Protein AF-0000000074541951 (afdb_homodimer)

Solvent-accessible surface area (backbone atoms only — not comparable to full-atom values): 7993 Å² total; per-residue (Å²): 130,53,74,64,54,50,49,33,53,49,30,20,46,52,10,33,53,34,35,49,50,35,49,50,33,34,52,66,62,75,43,50,67,80,38,58,67,44,29,52,30,37,32,56,9,21,52,20,35,30,54,28,23,57,72,69,66,36,57,54,61,24,52,39,28,51,53,47,27,49,52,27,49,54,41,36,52,54,45,61,66,75,101,132,54,74,65,53,52,51,34,51,47,31,20,46,54,10,33,53,32,35,48,51,34,51,49,34,34,53,67,61,75,41,52,66,78,39,60,67,44,29,52,30,37,32,56,9,22,53,20,34,31,55,27,23,57,74,68,66,36,56,54,61,24,53,39,27,51,55,49,27,50,52,28,49,54,42,36,52,55,45,62,68,75,102

Foldseek 3Di:
DDPLLVQLVVLQVQLVVLLVVLVVCVVVPVDHLLDLSSLVSLLSSLVSNLSNCVVVVVVVSNVVSVVSNVVSVVSNVVSVVVD/DDPLLVQLVVLQVQLVVLLVVLVVCVVVPVDHLLDLSSLVSLLSSLVSNLSNCVVVVVVVSNVVSVVSNVVSVVSNVVSVVVD

Secondary structure (DSSP, 8-state):
--HHHHHHHHHHHHHHHHHHHHHHHHHTTSS-TTSHHHHHHHHHHHHHHHHHHHHTT-HHHHHHHHHHHHHHHHHHHHHHHH-/--HHHHHHHHHHHHHHHHHHHHHHHHHTTSS-TTSHHHHHHHHHHHHHHHHHHHHTT-HHHHHHHHHHHHHHHHHHHHHHHH-

Sequence (166 aa):
MTAIEIGVECAGWVGAILVLIAFFLISTNRVNANMPVFHWLNIFGAVGLIIHTLYNTAYPSAFVNVIWAGVAVYSLSNILKKRMTAIEIGVECAGWVGAILVLIAFFLISTNRVNANMPVFHWLNIFGAVGLIIHTLYNTAYPSAFVNVIWAGVAVYSLSNILKKR

Structure (mmCIF, N/CA/C/O backbone):
data_AF-0000000074541951-model_v1
#
loop_
_entity.id
_entity.type
_entity.pdbx_description
1 polymer 'Uncharacterized protein'
#
loop_
_atom_site.group_PDB
_atom_site.id
_atom_site.type_symbol
_atom_site.label_atom_id
_atom_site.label_alt_id
_atom_site.label_comp_id
_atom_site.label_asym_id
_atom_site.label_entity_id
_atom_site.label_seq_id
_atom_site.pdbx_PDB_ins_code
_atom_site.Cartn_x
_atom_site.Cartn_y
_atom_site.Cartn_z
_atom_site.occupancy
_atom_site.B_iso_or_equiv
_atom_site.auth_seq_id
_atom_site.auth_comp_id
_atom_site.auth_asym_id
_atom_site.auth_atom_id
_atom_site.pdbx_PDB_model_num
ATOM 1 N N . MET A 1 1 ? 12.242 -25.969 -0.984 1 73.44 1 MET A N 1
ATOM 2 C CA . MET A 1 1 ? 12.344 -24.562 -1.387 1 73.44 1 MET A CA 1
ATOM 3 C C . MET A 1 1 ? 13.797 -24.188 -1.672 1 73.44 1 MET A C 1
ATOM 5 O O . MET A 1 1 ? 14.688 -24.469 -0.865 1 73.44 1 MET A O 1
ATOM 9 N N . THR A 1 2 ? 14.133 -23.703 -2.916 1 88.75 2 THR A N 1
ATOM 10 C CA . THR A 1 2 ? 15.461 -23.266 -3.334 1 88.75 2 THR A CA 1
ATOM 11 C C . THR A 1 2 ? 15.852 -21.984 -2.625 1 88.75 2 THR A C 1
ATOM 13 O O . THR A 1 2 ? 15.016 -21.344 -1.981 1 88.75 2 THR A O 1
ATOM 16 N N . ALA A 1 3 ? 17.188 -21.75 -2.496 1 91.31 3 ALA A N 1
ATOM 17 C CA . ALA A 1 3 ? 17.703 -20.516 -1.902 1 91.31 3 ALA A CA 1
ATOM 18 C C . ALA A 1 3 ? 17.047 -19.297 -2.531 1 91.31 3 ALA A C 1
ATOM 20 O O . ALA A 1 3 ? 16.781 -18.297 -1.845 1 91.31 3 ALA A O 1
ATOM 21 N N . ILE A 1 4 ? 16.812 -19.391 -3.814 1 87.5 4 ILE A N 1
ATOM 22 C CA . ILE A 1 4 ? 16.188 -18.266 -4.52 1 87.5 4 ILE A CA 1
ATOM 23 C C . ILE A 1 4 ? 14.742 -18.094 -4.043 1 87.5 4 ILE A C 1
ATOM 25 O O . ILE A 1 4 ? 14.297 -16.984 -3.803 1 87.5 4 ILE A O 1
ATOM 29 N N . GLU A 1 5 ? 13.992 -19.172 -3.861 1 90 5 GLU A N 1
ATOM 30 C CA . GLU A 1 5 ? 12.609 -19.125 -3.385 1 90 5 GLU A CA 1
ATOM 31 C C . GLU A 1 5 ? 12.531 -18.562 -1.973 1 90 5 GLU A C 1
ATOM 33 O O . GLU A 1 5 ? 11.633 -17.781 -1.664 1 90 5 GLU A O 1
ATOM 38 N N . ILE A 1 6 ? 13.438 -18.969 -1.171 1 89.38 6 ILE A N 1
ATOM 39 C CA . ILE A 1 6 ? 13.484 -18.469 0.196 1 89.38 6 ILE A CA 1
ATOM 40 C C . ILE A 1 6 ? 13.758 -16.969 0.179 1 89.38 6 ILE A C 1
ATOM 42 O O . ILE A 1 6 ? 13.133 -16.203 0.919 1 89.38 6 ILE A O 1
ATOM 46 N N . GLY A 1 7 ? 14.727 -16.531 -0.602 1 92 7 GLY A N 1
ATOM 47 C CA . GLY A 1 7 ? 15.031 -15.125 -0.737 1 92 7 GLY A CA 1
ATOM 48 C C . GLY A 1 7 ? 13.844 -14.297 -1.204 1 92 7 GLY A C 1
ATOM 49 O O . GLY A 1 7 ? 13.586 -13.219 -0.672 1 92 7 GLY A O 1
ATOM 50 N N . VAL A 1 8 ? 13.164 -14.812 -2.16 1 90.62 8 VAL A N 1
ATOM 51 C CA . VAL A 1 8 ? 12 -14.141 -2.719 1 90.62 8 VAL A CA 1
ATOM 52 C C . VAL A 1 8 ? 10.914 -14.023 -1.658 1 90.62 8 VAL A C 1
ATOM 54 O O . VAL A 1 8 ? 10.305 -12.961 -1.497 1 90.62 8 VAL A O 1
ATOM 57 N N . GLU A 1 9 ? 10.68 -15.133 -0.955 1 88.44 9 GLU A N 1
ATOM 58 C CA . GLU A 1 9 ? 9.688 -15.109 0.113 1 88.44 9 GLU A CA 1
ATOM 59 C C . GLU A 1 9 ? 10.07 -14.117 1.205 1 88.44 9 GLU A C 1
ATOM 61 O O . GLU A 1 9 ? 9.219 -13.367 1.69 1 88.44 9 GLU A O 1
ATOM 66 N N . CYS A 1 10 ? 11.273 -14.102 1.536 1 91.56 10 CYS A N 1
ATOM 67 C CA . CYS A 1 10 ? 11.758 -13.18 2.553 1 91.56 10 CYS A CA 1
ATOM 68 C C . CYS A 1 10 ? 11.594 -11.734 2.094 1 91.56 10 CYS A C 1
ATOM 70 O O . CYS A 1 10 ? 11.195 -10.867 2.877 1 91.56 10 CYS A O 1
ATOM 72 N N . ALA A 1 11 ? 11.898 -11.477 0.879 1 92 11 ALA A N 1
ATOM 73 C CA . ALA A 1 11 ? 11.742 -10.133 0.323 1 92 11 ALA A CA 1
ATOM 74 C C . ALA A 1 11 ? 10.289 -9.672 0.409 1 92 11 ALA A C 1
ATOM 76 O O . ALA A 1 11 ? 10.016 -8.523 0.766 1 92 11 ALA A O 1
ATOM 77 N N . GLY A 1 12 ? 9.461 -10.57 0.101 1 89.5 12 GLY A N 1
ATOM 78 C CA . GLY A 1 12 ? 8.047 -10.266 0.179 1 89.5 12 GLY A CA 1
ATOM 79 C C . GLY A 1 12 ? 7.59 -9.898 1.579 1 89.5 12 GLY A C 1
ATOM 80 O O . GLY A 1 12 ? 6.902 -8.891 1.771 1 89.5 12 GLY A O 1
ATOM 81 N N . TRP A 1 13 ? 8.023 -10.695 2.545 1 91.94 13 TRP A N 1
ATOM 82 C CA . TRP A 1 13 ? 7.594 -10.477 3.922 1 91.94 13 TRP A CA 1
ATOM 83 C C . TRP A 1 13 ? 8.227 -9.211 4.496 1 91.94 13 TRP A C 1
ATOM 85 O O . TRP A 1 13 ? 7.562 -8.445 5.199 1 91.94 13 TRP A O 1
ATOM 95 N N . VAL A 1 14 ? 9.461 -9.047 4.254 1 93.38 14 VAL A N 1
ATOM 96 C CA . VAL A 1 14 ? 10.133 -7.828 4.699 1 93.38 14 VAL A CA 1
ATOM 97 C C . VAL A 1 14 ? 9.469 -6.609 4.066 1 93.38 14 VAL A C 1
ATOM 99 O O . VAL A 1 14 ? 9.195 -5.621 4.75 1 93.38 14 VAL A O 1
ATOM 102 N N . GLY A 1 15 ? 9.211 -6.656 2.748 1 94.06 15 GLY A N 1
ATOM 103 C CA . GLY A 1 15 ? 8.508 -5.574 2.072 1 94.06 15 GLY A CA 1
ATOM 104 C C . GLY A 1 15 ? 7.145 -5.281 2.668 1 94.06 15 GLY A C 1
ATOM 105 O O . GLY A 1 15 ? 6.793 -4.121 2.887 1 94.06 15 GLY A O 1
ATOM 106 N N . ALA A 1 16 ? 6.488 -6.316 2.986 1 91.75 16 ALA A N 1
ATOM 107 C CA . ALA A 1 16 ? 5.16 -6.207 3.588 1 91.75 16 ALA A CA 1
ATOM 108 C C . ALA A 1 16 ? 5.223 -5.461 4.918 1 91.75 16 ALA A C 1
ATOM 110 O O . ALA A 1 16 ? 4.449 -4.531 5.152 1 91.75 16 ALA A O 1
ATOM 111 N N . ILE A 1 17 ? 6.125 -5.824 5.754 1 93.38 17 ILE A N 1
ATOM 112 C CA . ILE A 1 17 ? 6.258 -5.227 7.082 1 93.38 17 ILE A CA 1
ATOM 113 C C . ILE A 1 17 ? 6.617 -3.75 6.945 1 93.38 17 ILE A C 1
ATOM 115 O O . ILE A 1 17 ? 6.062 -2.904 7.656 1 93.38 17 ILE A O 1
ATOM 119 N N . LEU A 1 18 ? 7.457 -3.393 6.062 1 95.5 18 LEU A N 1
ATOM 120 C CA . LEU A 1 18 ? 7.895 -2.014 5.883 1 95.5 18 LEU A CA 1
ATOM 121 C C . LEU A 1 18 ? 6.742 -1.13 5.422 1 95.5 18 LEU A C 1
ATOM 123 O O 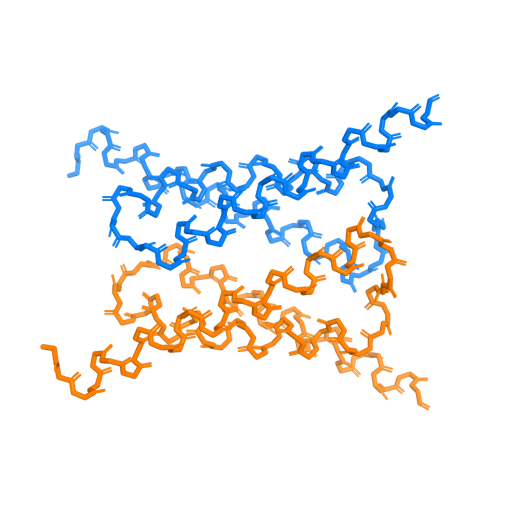. LEU A 1 18 ? 6.531 -0.042 5.965 1 95.5 18 LEU A O 1
ATOM 127 N N . VAL A 1 19 ? 5.992 -1.576 4.453 1 95.12 19 VAL A N 1
ATOM 128 C CA . VAL A 1 19 ? 4.91 -0.745 3.939 1 95.12 19 VAL A CA 1
ATOM 129 C C . VAL A 1 19 ? 3.801 -0.637 4.984 1 95.12 19 VAL A C 1
ATOM 131 O O . VAL A 1 19 ? 3.139 0.398 5.09 1 95.12 19 VAL A O 1
ATOM 134 N N . LEU A 1 20 ? 3.637 -1.667 5.746 1 95 20 LEU A N 1
ATOM 135 C CA . LEU A 1 20 ? 2.629 -1.618 6.797 1 95 20 LEU A CA 1
ATOM 136 C C . LEU A 1 20 ? 3.031 -0.634 7.891 1 95 20 LEU A C 1
ATOM 138 O O . LEU A 1 20 ? 2.182 0.07 8.438 1 95 20 LEU A O 1
ATOM 142 N N . ILE A 1 21 ? 4.246 -0.631 8.25 1 95.94 21 ILE A N 1
ATOM 143 C CA . ILE A 1 21 ? 4.742 0.343 9.219 1 95.94 21 ILE A CA 1
ATOM 144 C C . ILE A 1 21 ? 4.508 1.757 8.688 1 95.94 21 ILE A C 1
ATOM 146 O O . ILE A 1 21 ? 4.012 2.621 9.414 1 95.94 21 ILE A O 1
ATOM 150 N N . ALA A 1 22 ? 4.82 2.035 7.441 1 96.94 22 ALA A N 1
ATOM 151 C CA . ALA A 1 22 ? 4.594 3.342 6.832 1 96.94 22 ALA A CA 1
ATOM 152 C C . ALA A 1 22 ? 3.123 3.736 6.902 1 96.94 22 ALA A C 1
ATOM 154 O O . ALA A 1 22 ? 2.793 4.863 7.281 1 96.94 22 ALA A O 1
ATOM 155 N N . PHE A 1 23 ? 2.318 2.783 6.586 1 96.5 23 PHE A N 1
ATOM 156 C CA . PHE A 1 23 ? 0.882 3.041 6.574 1 96.5 23 PHE A CA 1
ATOM 157 C C . PHE A 1 23 ? 0.368 3.291 7.988 1 96.5 23 PHE A C 1
ATOM 159 O O . PHE A 1 23 ? -0.485 4.156 8.195 1 96.5 23 PHE A O 1
ATOM 166 N N . PHE A 1 24 ? 0.856 2.5 8.875 1 95.38 24 PHE A N 1
ATOM 167 C CA . PHE A 1 24 ? 0.464 2.689 10.273 1 95.38 24 PHE A CA 1
ATOM 168 C C . PHE A 1 24 ? 0.891 4.066 10.773 1 95.38 24 PHE A C 1
ATOM 170 O O . PHE A 1 24 ? 0.112 4.762 11.422 1 95.38 24 PHE A O 1
ATOM 177 N N . LEU A 1 25 ? 2.053 4.438 10.508 1 96.19 25 LEU A N 1
ATOM 178 C CA . LEU A 1 25 ? 2.584 5.719 10.961 1 96.19 25 LEU A CA 1
ATOM 179 C C . LEU A 1 25 ? 1.79 6.875 10.367 1 96.19 25 LEU A C 1
ATOM 181 O O . LEU A 1 25 ? 1.438 7.82 11.078 1 96.19 25 LEU A O 1
ATOM 185 N N . ILE A 1 26 ? 1.476 6.816 9.039 1 95.12 26 ILE A N 1
ATOM 186 C CA . ILE A 1 26 ? 0.766 7.922 8.406 1 95.12 26 ILE A CA 1
ATOM 187 C C . ILE A 1 26 ? -0.687 7.938 8.875 1 95.12 26 ILE A C 1
ATOM 189 O O . ILE A 1 26 ? -1.275 9.008 9.047 1 95.12 26 ILE A O 1
ATOM 193 N N . SER A 1 27 ? -1.229 6.793 9.133 1 95.38 27 SER A N 1
ATOM 194 C CA . SER A 1 27 ? -2.629 6.684 9.531 1 95.38 27 SER A CA 1
ATOM 195 C C . SER A 1 27 ? -2.84 7.172 10.961 1 95.38 27 SER A C 1
ATOM 197 O O . SER A 1 27 ? -3.945 7.574 11.328 1 95.38 27 SER A O 1
ATOM 199 N N . THR A 1 28 ? -1.778 7.07 11.742 1 92.69 28 THR A N 1
ATOM 200 C CA . THR A 1 28 ? -1.866 7.52 13.125 1 92.69 28 THR A CA 1
ATOM 201 C C . THR A 1 28 ? -1.276 8.922 13.273 1 92.69 28 THR A C 1
ATOM 203 O O . THR A 1 28 ? -1.056 9.391 14.398 1 92.69 28 THR A O 1
ATOM 206 N N . ASN A 1 29 ? -0.922 9.469 12.133 1 92.25 29 ASN A N 1
ATOM 207 C CA . ASN A 1 29 ? -0.441 10.844 12.055 1 92.25 29 ASN A CA 1
ATOM 208 C C . ASN A 1 29 ? 0.893 11.016 12.773 1 92.25 29 ASN A C 1
ATOM 210 O O . ASN A 1 29 ? 1.178 12.086 13.32 1 92.25 29 ASN A O 1
ATOM 214 N N . ARG A 1 30 ? 1.625 9.969 12.945 1 94.69 30 ARG A N 1
ATOM 215 C CA . ARG A 1 30 ? 2.959 10.047 13.531 1 94.69 30 ARG A CA 1
ATOM 216 C C . ARG A 1 30 ? 3.971 10.578 12.523 1 94.69 30 ARG A C 1
ATOM 218 O O . ARG A 1 30 ? 5.023 11.094 12.898 1 94.69 30 ARG A O 1
ATOM 225 N N . VAL A 1 31 ? 3.592 10.414 11.234 1 94.19 31 VAL A N 1
ATOM 226 C CA . VAL A 1 31 ? 4.352 11.016 10.141 1 94.19 31 VAL A CA 1
ATOM 227 C C . VAL A 1 31 ? 3.396 11.633 9.125 1 94.19 31 VAL A C 1
ATOM 229 O O . VAL A 1 31 ? 2.188 11.383 9.164 1 94.19 31 VAL A O 1
ATOM 232 N N . ASN A 1 32 ? 3.91 12.484 8.414 1 94.06 32 ASN A N 1
ATOM 233 C CA . ASN A 1 32 ? 3.17 13 7.273 1 94.06 32 ASN A CA 1
ATOM 234 C C . ASN A 1 32 ? 3.916 12.758 5.965 1 94.06 32 ASN A C 1
ATOM 236 O O . ASN A 1 32 ? 5.047 12.266 5.973 1 94.06 32 ASN A O 1
ATOM 240 N N . ALA A 1 33 ? 3.215 12.969 4.875 1 94.56 33 ALA A N 1
ATOM 241 C CA . ALA A 1 33 ? 3.729 12.586 3.564 1 94.56 33 ALA A CA 1
ATOM 242 C C . ALA A 1 33 ? 4.895 13.477 3.148 1 94.56 33 ALA A C 1
ATOM 244 O O . ALA A 1 33 ? 5.582 13.195 2.166 1 94.56 33 ALA A O 1
ATOM 245 N N . ASN A 1 34 ? 5.168 14.5 3.914 1 95.19 34 ASN A N 1
ATOM 246 C CA . ASN A 1 34 ? 6.293 15.383 3.613 1 95.19 34 ASN A CA 1
ATOM 247 C C . ASN A 1 34 ? 7.555 14.945 4.348 1 95.19 34 ASN A C 1
ATOM 249 O O . ASN A 1 34 ? 8.625 15.531 4.152 1 95.19 34 ASN A O 1
ATOM 253 N N . MET A 1 35 ? 7.48 13.977 5.082 1 95.81 35 MET A N 1
ATOM 254 C CA . MET A 1 35 ? 8.633 13.43 5.789 1 95.81 35 MET A CA 1
ATOM 255 C C . MET A 1 35 ? 9.297 12.32 4.973 1 95.81 35 MET A C 1
ATOM 257 O O . MET A 1 35 ? 8.617 11.43 4.469 1 95.81 35 MET A O 1
ATOM 261 N N . PRO A 1 36 ? 10.617 12.383 4.883 1 97 36 PRO A N 1
ATOM 262 C CA . PRO A 1 36 ? 11.312 11.406 4.043 1 97 36 PRO A CA 1
ATOM 263 C C . PRO A 1 36 ? 11.164 9.977 4.551 1 97 36 PRO A C 1
ATOM 265 O O . PRO A 1 36 ? 11.203 9.031 3.762 1 97 36 PRO A O 1
ATOM 268 N N . VAL A 1 37 ? 11.062 9.867 5.859 1 97.06 37 VAL A N 1
ATOM 269 C CA . VAL A 1 37 ? 10.984 8.531 6.441 1 97.06 37 VAL A CA 1
ATOM 270 C C . VAL A 1 37 ? 9.805 7.773 5.84 1 97.06 37 VAL A C 1
ATOM 272 O O . VAL A 1 37 ? 9.898 6.57 5.586 1 97.06 37 VAL A O 1
ATOM 275 N N . PHE A 1 38 ? 8.75 8.453 5.637 1 97.88 38 PHE A N 1
ATOM 276 C CA . PHE A 1 38 ? 7.566 7.836 5.062 1 97.88 38 PHE A CA 1
ATOM 277 C C . PHE A 1 38 ? 7.871 7.246 3.691 1 97.88 38 PHE A C 1
ATOM 279 O O . PHE A 1 38 ? 7.531 6.094 3.414 1 97.88 38 PHE A O 1
ATOM 286 N N . HIS A 1 39 ? 8.508 7.895 2.869 1 97.69 39 HIS A N 1
ATOM 287 C CA . HIS A 1 39 ? 8.766 7.461 1.501 1 97.69 39 HIS A CA 1
ATOM 288 C C . HIS A 1 39 ? 9.898 6.445 1.45 1 97.69 39 HIS A C 1
ATOM 290 O O . HIS A 1 39 ? 9.898 5.543 0.609 1 97.69 39 HIS A O 1
ATOM 296 N N . TRP A 1 40 ? 10.883 6.562 2.312 1 97.69 40 TRP A N 1
ATOM 297 C CA . TRP A 1 40 ? 11.922 5.539 2.393 1 97.69 40 TRP A CA 1
ATOM 298 C C . TRP A 1 40 ? 11.312 4.176 2.711 1 97.69 40 TRP A C 1
ATOM 300 O O . TRP A 1 40 ? 11.648 3.176 2.074 1 97.69 40 TRP A O 1
ATOM 310 N N . LEU A 1 41 ? 10.453 4.141 3.699 1 97.31 41 LEU A N 1
ATOM 311 C CA . LEU A 1 41 ? 9.781 2.9 4.062 1 97.31 41 LEU A CA 1
ATOM 312 C C . LEU A 1 41 ? 9 2.34 2.877 1 97.31 41 LEU A C 1
ATOM 314 O O . LEU A 1 41 ? 9.039 1.137 2.615 1 97.31 41 LEU A O 1
ATOM 318 N N . ASN A 1 42 ? 8.312 3.199 2.176 1 97.56 42 ASN A N 1
ATOM 319 C CA . ASN A 1 42 ? 7.5 2.779 1.036 1 97.56 42 ASN A CA 1
ATOM 320 C C . ASN A 1 42 ? 8.367 2.283 -0.116 1 97.56 42 ASN A C 1
ATOM 322 O O . ASN A 1 42 ? 8.039 1.288 -0.764 1 97.56 42 ASN A O 1
ATOM 326 N N . ILE A 1 43 ? 9.484 2.904 -0.387 1 97.31 43 ILE A N 1
ATOM 327 C CA . ILE A 1 43 ? 10.359 2.523 -1.492 1 97.31 43 ILE A CA 1
ATOM 328 C C . ILE A 1 43 ? 10.969 1.15 -1.218 1 97.31 43 ILE A C 1
ATOM 330 O O . ILE A 1 43 ? 10.867 0.241 -2.045 1 97.31 43 ILE A O 1
ATOM 334 N N . PHE A 1 44 ? 11.539 0.976 -0.064 1 96.81 44 PHE A N 1
ATOM 335 C CA . PHE A 1 44 ? 12.156 -0.299 0.277 1 96.81 44 PHE A CA 1
ATOM 336 C C . PHE A 1 44 ? 11.109 -1.402 0.373 1 96.81 44 PHE A C 1
ATOM 338 O O . PHE A 1 44 ? 11.359 -2.541 -0.028 1 96.81 44 PHE A O 1
ATOM 345 N N . GLY A 1 45 ? 9.961 -1.1 0.94 1 95.69 45 GLY A N 1
ATOM 346 C CA . GLY A 1 45 ? 8.875 -2.066 0.988 1 95.69 45 GLY A CA 1
ATOM 347 C C . GLY A 1 45 ? 8.398 -2.498 -0.386 1 95.69 45 GLY A C 1
ATOM 348 O O . GLY A 1 45 ? 8.266 -3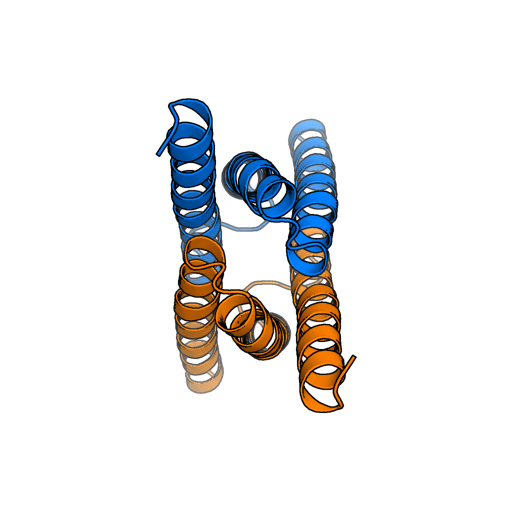.693 -0.655 1 95.69 45 GLY A O 1
ATOM 349 N N . ALA A 1 46 ? 8.219 -1.511 -1.228 1 95.38 46 ALA A N 1
ATOM 350 C CA . ALA A 1 46 ? 7.742 -1.792 -2.578 1 95.38 46 ALA A CA 1
ATOM 351 C C . ALA A 1 46 ? 8.742 -2.648 -3.35 1 95.38 46 ALA A C 1
ATOM 353 O O . ALA A 1 46 ? 8.352 -3.537 -4.109 1 95.38 46 ALA A O 1
ATOM 354 N N . VAL A 1 47 ? 10.016 -2.387 -3.213 1 95.19 47 VAL A N 1
ATOM 355 C CA . VAL A 1 47 ? 11.047 -3.158 -3.898 1 95.19 47 VAL A CA 1
ATOM 356 C C . VAL A 1 47 ? 10.953 -4.625 -3.488 1 95.19 47 VAL A C 1
ATOM 358 O O . VAL A 1 47 ? 11.023 -5.52 -4.336 1 95.19 47 VAL A O 1
ATOM 361 N N . GLY A 1 48 ? 10.859 -4.902 -2.209 1 94.44 48 GLY A N 1
ATOM 362 C CA . GLY A 1 48 ? 10.672 -6.27 -1.746 1 94.44 48 GLY A CA 1
ATOM 363 C C . GLY A 1 48 ? 9.438 -6.93 -2.33 1 94.44 48 GLY A C 1
ATOM 364 O O . GLY A 1 48 ? 9.484 -8.094 -2.744 1 94.44 48 GLY A O 1
ATOM 365 N N . LEU A 1 49 ? 8.367 -6.191 -2.365 1 90.88 49 LEU A N 1
ATOM 366 C CA . LEU A 1 49 ? 7.105 -6.738 -2.861 1 90.88 49 LEU A CA 1
ATOM 367 C C . LEU A 1 49 ? 7.152 -6.922 -4.375 1 90.88 49 LEU A C 1
ATOM 369 O O . LEU A 1 49 ? 6.551 -7.852 -4.91 1 90.88 49 LEU A O 1
ATOM 373 N N . ILE A 1 50 ? 7.855 -6.082 -5.055 1 91.81 50 ILE A N 1
ATOM 374 C CA . ILE A 1 50 ? 8.031 -6.23 -6.496 1 91.81 50 ILE A CA 1
ATOM 375 C C . ILE A 1 50 ? 8.727 -7.559 -6.797 1 91.81 50 ILE A C 1
ATOM 377 O O . ILE A 1 50 ? 8.273 -8.328 -7.641 1 91.81 50 ILE A O 1
ATOM 381 N N . ILE A 1 51 ? 9.812 -7.789 -6.117 1 92.5 51 ILE A N 1
ATOM 382 C CA . ILE A 1 51 ? 10.578 -9.023 -6.309 1 92.5 51 ILE A CA 1
ATOM 383 C C . ILE A 1 51 ? 9.672 -10.227 -6.082 1 92.5 51 ILE A C 1
ATOM 385 O O . ILE A 1 51 ? 9.641 -11.156 -6.898 1 92.5 51 ILE A O 1
ATOM 389 N N . HIS A 1 52 ? 8.883 -10.172 -5.047 1 89.12 52 HIS A N 1
ATOM 390 C CA . HIS A 1 52 ? 8.023 -11.289 -4.684 1 89.12 52 HIS A CA 1
ATOM 391 C C . HIS A 1 52 ? 6.891 -11.469 -5.691 1 89.12 52 HIS A C 1
ATOM 393 O O . HIS A 1 52 ? 6.613 -12.586 -6.129 1 89.12 52 HIS A O 1
ATOM 399 N N . THR A 1 53 ? 6.258 -10.461 -6.082 1 85.19 53 THR A N 1
ATOM 400 C CA . THR A 1 53 ? 5.07 -10.547 -6.922 1 85.19 53 THR A CA 1
ATOM 401 C C . THR A 1 53 ? 5.449 -10.875 -8.359 1 85.19 53 THR A C 1
ATOM 403 O O . THR A 1 53 ? 4.707 -11.57 -9.062 1 85.19 53 THR A O 1
ATOM 406 N N . LEU A 1 54 ? 6.602 -10.453 -8.82 1 85.56 54 LEU A N 1
ATOM 407 C CA . LEU A 1 54 ? 7.059 -10.812 -10.164 1 85.56 54 LEU A CA 1
ATOM 408 C C . LEU A 1 54 ? 7.453 -12.289 -10.227 1 85.56 54 LEU A C 1
ATOM 410 O O . LEU A 1 54 ? 7.156 -12.969 -11.203 1 85.56 54 LEU A O 1
ATOM 414 N N . TYR A 1 55 ? 8.031 -12.664 -9.195 1 85.94 55 TYR A N 1
ATOM 415 C CA . TYR A 1 55 ? 8.438 -14.062 -9.141 1 85.94 55 TYR A CA 1
ATOM 416 C C . TYR A 1 55 ? 7.219 -14.984 -9.133 1 85.94 55 TYR A C 1
ATOM 418 O O . TYR A 1 55 ? 7.25 -16.062 -9.719 1 85.94 55 TYR A O 1
ATOM 426 N N . ASN A 1 56 ? 6.121 -14.625 -8.523 1 83.38 56 ASN A N 1
ATOM 427 C CA . ASN A 1 56 ? 4.91 -15.422 -8.414 1 83.38 56 ASN A CA 1
ATOM 428 C C . ASN A 1 56 ? 3.896 -15.055 -9.5 1 83.38 56 ASN A C 1
ATOM 430 O O . ASN A 1 56 ? 2.738 -15.469 -9.438 1 83.38 56 ASN A O 1
ATOM 434 N N . THR A 1 57 ? 4.289 -14.203 -10.398 1 80.06 57 THR A N 1
ATOM 435 C CA . THR A 1 57 ? 3.5 -13.844 -11.57 1 80.06 57 THR A CA 1
ATOM 436 C C . THR A 1 57 ? 2.178 -13.203 -11.156 1 80.06 57 THR A C 1
ATOM 438 O O . THR A 1 57 ? 1.136 -13.477 -11.758 1 80.06 57 THR A O 1
ATOM 441 N N . ALA A 1 58 ? 2.156 -12.57 -9.977 1 78.94 58 ALA A N 1
ATOM 442 C CA . ALA A 1 58 ? 1.019 -11.766 -9.539 1 78.94 58 ALA A CA 1
ATOM 443 C C . ALA A 1 58 ? 1.042 -10.391 -10.203 1 78.94 58 ALA A C 1
ATOM 445 O O . ALA A 1 58 ? 1.405 -9.398 -9.562 1 78.94 58 ALA A O 1
ATOM 446 N N . TYR A 1 59 ? 0.603 -10.273 -11.336 1 80.56 59 TYR A N 1
ATOM 447 C CA . TYR A 1 59 ? 0.834 -9.133 -12.219 1 80.56 59 TYR A CA 1
ATOM 448 C C . TYR A 1 59 ? 0.089 -7.898 -11.719 1 80.56 59 TYR A C 1
ATOM 450 O O . TYR A 1 59 ? 0.638 -6.797 -11.711 1 80.56 59 TYR A O 1
ATOM 458 N N . PRO A 1 60 ? -1.161 -7.996 -11.312 1 77.88 60 PRO A N 1
ATOM 459 C CA . PRO A 1 60 ? -1.825 -6.793 -10.797 1 77.88 60 PRO A CA 1
ATOM 460 C C . PRO A 1 60 ? -1.11 -6.191 -9.594 1 77.88 60 PRO A C 1
ATOM 462 O O . PRO A 1 60 ? -0.911 -4.977 -9.531 1 77.88 60 PRO A O 1
ATOM 465 N N . SER A 1 61 ? -0.669 -7.094 -8.719 1 80.5 61 SER A N 1
ATOM 466 C CA . SER A 1 61 ? 0.062 -6.648 -7.539 1 80.5 61 SER A CA 1
ATOM 467 C C . SER A 1 61 ? 1.431 -6.09 -7.914 1 80.5 61 SER A C 1
ATOM 469 O O . SER A 1 61 ? 1.877 -5.094 -7.344 1 80.5 61 SER A O 1
ATOM 471 N N . ALA A 1 62 ? 2.078 -6.711 -8.891 1 86.44 62 ALA A N 1
ATOM 472 C CA . ALA A 1 62 ? 3.369 -6.219 -9.359 1 86.44 62 ALA A CA 1
ATOM 473 C C . ALA A 1 62 ? 3.24 -4.816 -9.945 1 86.44 62 ALA A C 1
ATOM 475 O O . ALA A 1 62 ? 4.07 -3.943 -9.672 1 86.44 62 ALA A O 1
ATOM 476 N N . PHE A 1 63 ? 2.24 -4.641 -10.695 1 87.69 63 PHE A N 1
ATOM 477 C CA . PHE A 1 63 ? 1.97 -3.344 -11.305 1 87.69 63 PHE A CA 1
ATOM 478 C C . PHE A 1 63 ? 1.771 -2.273 -10.242 1 87.69 63 PHE A C 1
ATOM 480 O O . PHE A 1 63 ? 2.35 -1.188 -10.328 1 87.69 63 PHE A O 1
ATOM 487 N N . VAL A 1 64 ? 1.012 -2.551 -9.227 1 89.06 64 VAL A N 1
ATOM 488 C CA . VAL A 1 64 ? 0.75 -1.618 -8.133 1 89.06 64 VAL A CA 1
ATOM 489 C C . VAL A 1 64 ? 2.062 -1.241 -7.453 1 89.06 64 VAL A C 1
ATOM 491 O O . VAL A 1 64 ? 2.354 -0.057 -7.262 1 89.06 64 VAL A O 1
ATOM 494 N N . ASN A 1 65 ? 2.842 -2.227 -7.137 1 91.44 65 ASN A N 1
ATOM 495 C CA . ASN A 1 65 ? 4.07 -1.984 -6.391 1 91.44 65 ASN A CA 1
ATOM 496 C C . ASN A 1 65 ? 5.082 -1.196 -7.219 1 91.44 65 ASN A C 1
ATOM 498 O O . ASN A 1 65 ? 5.805 -0.351 -6.688 1 91.44 65 ASN A O 1
ATOM 502 N N . VAL A 1 66 ? 5.125 -1.354 -8.539 1 93.56 66 VAL A N 1
ATOM 503 C CA . VAL A 1 66 ? 6.051 -0.63 -9.406 1 93.56 66 VAL A CA 1
ATOM 504 C C . VAL A 1 66 ? 5.648 0.842 -9.469 1 93.56 66 VAL A C 1
ATOM 506 O O . VAL A 1 66 ? 6.492 1.728 -9.305 1 93.56 66 VAL A O 1
ATOM 509 N N . ILE A 1 67 ? 4.414 1.115 -9.711 1 93.81 67 ILE A N 1
ATOM 510 C CA . ILE A 1 67 ? 3.926 2.488 -9.766 1 93.81 67 ILE A CA 1
ATOM 511 C C . ILE A 1 67 ? 4.082 3.15 -8.398 1 93.81 67 ILE A C 1
ATOM 513 O O . ILE A 1 67 ? 4.48 4.312 -8.312 1 93.81 67 ILE A O 1
ATOM 517 N N . TRP A 1 68 ? 3.742 2.387 -7.387 1 93.56 68 TRP A N 1
ATOM 518 C CA . TRP A 1 68 ? 3.887 2.83 -6.004 1 93.56 68 TRP A CA 1
ATOM 519 C C . TRP A 1 68 ? 5.316 3.279 -5.723 1 93.56 68 TRP A C 1
ATOM 521 O O . TRP A 1 68 ? 5.535 4.363 -5.18 1 93.56 68 TRP A O 1
ATOM 531 N N . ALA A 1 69 ? 6.25 2.432 -6.09 1 96.44 69 ALA A N 1
ATOM 532 C CA . ALA A 1 69 ? 7.66 2.768 -5.898 1 96.44 69 ALA A CA 1
ATOM 533 C C . ALA A 1 69 ? 8.023 4.039 -6.656 1 96.44 69 ALA A C 1
ATOM 535 O O . ALA A 1 69 ? 8.742 4.895 -6.133 1 96.44 69 ALA A O 1
ATOM 536 N N . GLY A 1 70 ? 7.543 4.168 -7.879 1 97 70 GLY A N 1
ATOM 537 C CA . GLY A 1 70 ? 7.801 5.363 -8.664 1 97 70 GLY A CA 1
ATOM 538 C C . GLY A 1 70 ? 7.277 6.629 -8.016 1 97 70 GLY A C 1
ATOM 539 O O . GLY A 1 70 ? 7.973 7.648 -7.973 1 97 70 GLY A O 1
ATOM 540 N N . VAL A 1 71 ? 6.086 6.594 -7.547 1 95.94 71 VAL A N 1
ATOM 541 C CA . VAL A 1 71 ? 5.477 7.742 -6.891 1 95.94 71 VAL A CA 1
ATOM 542 C C . VAL A 1 71 ? 6.262 8.094 -5.629 1 95.94 71 VAL A C 1
ATOM 544 O O . VAL A 1 71 ? 6.539 9.266 -5.371 1 95.94 71 VAL A O 1
ATOM 547 N N . ALA A 1 72 ? 6.652 7.062 -4.879 1 97.12 72 ALA A N 1
ATOM 548 C CA . ALA A 1 72 ? 7.402 7.281 -3.643 1 97.12 72 ALA A CA 1
ATOM 549 C C . ALA A 1 72 ? 8.766 7.906 -3.932 1 97.12 72 ALA A C 1
ATOM 551 O O . ALA A 1 72 ? 9.203 8.812 -3.215 1 97.12 72 ALA A O 1
ATOM 552 N N . VAL A 1 73 ? 9.406 7.402 -4.945 1 97.06 73 VAL A N 1
ATOM 553 C CA . VAL A 1 73 ? 10.703 7.941 -5.324 1 97.06 73 VAL A CA 1
ATOM 554 C C . VAL A 1 73 ? 10.555 9.391 -5.77 1 97.06 73 VAL A C 1
ATOM 556 O O . VAL A 1 73 ? 11.328 10.258 -5.355 1 97.06 73 VAL A O 1
ATOM 559 N N . TYR A 1 74 ? 9.578 9.609 -6.594 1 96.19 74 TYR A N 1
ATOM 560 C CA . TYR A 1 74 ? 9.312 10.961 -7.066 1 96.19 74 TYR A CA 1
ATOM 561 C C . TYR A 1 74 ? 9.039 11.906 -5.898 1 96.19 74 TYR A C 1
ATOM 563 O O . TYR A 1 74 ? 9.602 13 -5.832 1 96.19 74 TYR A O 1
ATOM 571 N N . SER A 1 75 ? 8.242 11.477 -5.023 1 96.06 75 SER A N 1
ATOM 572 C CA . SER A 1 75 ? 7.867 12.297 -3.879 1 96.06 75 SER A CA 1
ATOM 573 C C . SER A 1 75 ? 9.062 12.547 -2.967 1 96.06 75 SER A C 1
ATOM 575 O O . SER A 1 75 ? 9.266 13.672 -2.5 1 96.06 75 SER A O 1
ATOM 577 N N . LEU A 1 76 ? 9.797 11.555 -2.775 1 96.25 76 LEU A N 1
ATOM 578 C CA . LEU A 1 76 ? 10.984 11.68 -1.931 1 96.25 76 LEU A CA 1
ATOM 579 C C . LEU A 1 76 ? 11.977 12.664 -2.535 1 96.25 76 LEU A C 1
ATOM 581 O O . LEU A 1 76 ? 12.547 13.5 -1.824 1 96.25 76 LEU A O 1
ATOM 585 N N . SER A 1 77 ? 12.172 12.516 -3.773 1 96.5 77 SER A N 1
ATOM 586 C CA . SER A 1 77 ? 13.094 13.422 -4.461 1 96.5 77 SER A CA 1
ATOM 587 C C . SER A 1 77 ? 12.664 14.875 -4.305 1 96.5 77 SER A C 1
ATOM 589 O O . SER A 1 77 ? 13.5 15.758 -4.109 1 96.5 77 SER A O 1
ATOM 591 N N . ASN A 1 78 ? 11.375 15.094 -4.41 1 95.75 78 ASN A N 1
ATOM 592 C CA . ASN A 1 78 ? 10.844 16.453 -4.273 1 95.75 78 ASN A CA 1
ATOM 593 C C . ASN A 1 78 ? 11.008 16.969 -2.85 1 95.75 78 ASN A C 1
ATOM 595 O O . ASN A 1 78 ? 11.258 18.156 -2.646 1 95.75 78 ASN A O 1
ATOM 599 N N . ILE A 1 79 ? 10.945 16.125 -1.913 1 94.69 79 ILE A N 1
ATOM 600 C CA . ILE A 1 79 ? 11.094 16.5 -0.511 1 94.69 79 ILE A CA 1
ATOM 601 C C . ILE A 1 79 ? 12.555 16.859 -0.229 1 94.69 79 ILE A C 1
ATOM 603 O O . ILE A 1 79 ? 12.836 17.859 0.427 1 94.69 79 ILE A O 1
ATOM 607 N N . LEU A 1 80 ? 13.367 16 -0.78 1 94.12 80 LEU A N 1
ATOM 608 C CA . LEU A 1 80 ? 14.789 16.172 -0.483 1 94.12 80 LEU A CA 1
ATOM 609 C C . LEU A 1 80 ? 15.367 17.359 -1.224 1 94.12 80 LEU A C 1
ATOM 611 O O . LEU A 1 80 ? 16.344 17.969 -0.774 1 94.12 80 LEU A O 1
ATOM 615 N N . LYS A 1 81 ? 14.719 17.719 -2.254 1 92.69 81 LYS A N 1
ATOM 616 C CA . LYS A 1 81 ? 15.164 18.891 -3.016 1 92.69 81 LYS A CA 1
ATOM 617 C C . LYS A 1 81 ? 14.727 20.188 -2.346 1 92.69 81 LYS A C 1
ATOM 619 O O . LYS A 1 81 ? 15.375 21.219 -2.494 1 92.69 81 LYS A O 1
ATOM 624 N N . LYS A 1 82 ? 13.617 20.156 -1.723 1 87.06 82 LYS A N 1
ATOM 625 C CA . LYS A 1 82 ? 13.094 21.344 -1.057 1 87.06 82 LYS A CA 1
ATOM 626 C C . LYS A 1 82 ? 13.781 21.578 0.287 1 87.06 82 LYS A C 1
ATOM 628 O O . LYS A 1 82 ? 13.711 22.672 0.854 1 87.06 82 LYS A O 1
ATOM 633 N N . ARG A 1 83 ? 14.594 20.625 0.688 1 73 83 ARG A N 1
ATOM 634 C CA . ARG A 1 83 ? 15.344 20.797 1.928 1 73 83 ARG A CA 1
ATOM 635 C C . ARG A 1 83 ? 16.766 21.281 1.648 1 73 83 ARG A C 1
ATOM 637 O O . ARG A 1 83 ? 17.297 22.094 2.391 1 73 83 ARG A O 1
ATOM 644 N N . MET B 1 1 ? -10.578 -18.594 -19.375 1 73.94 1 MET B N 1
ATOM 645 C CA . MET B 1 1 ? -10.758 -17.984 -18.062 1 73.94 1 MET B CA 1
ATOM 646 C C . MET B 1 1 ? -12.219 -18.047 -17.625 1 73.94 1 MET B C 1
ATOM 648 O O . MET B 1 1 ? -13.109 -17.688 -18.391 1 73.94 1 MET B O 1
ATOM 652 N N . THR B 1 2 ? -12.562 -18.672 -16.438 1 88.69 2 THR B N 1
ATOM 653 C CA . THR B 1 2 ? -13.906 -18.781 -15.875 1 88.69 2 THR B CA 1
ATOM 654 C C . THR B 1 2 ? -14.391 -17.406 -15.383 1 88.69 2 THR B C 1
ATOM 656 O O . THR B 1 2 ? -13.617 -16.453 -15.312 1 88.69 2 THR B O 1
ATOM 659 N N . ALA B 1 3 ? -15.727 -17.234 -15.32 1 91.44 3 ALA B N 1
ATOM 660 C CA . ALA B 1 3 ? -16.328 -16.016 -14.805 1 91.44 3 ALA B CA 1
ATOM 661 C C . ALA B 1 3 ? -15.734 -15.633 -13.453 1 91.44 3 ALA B C 1
ATOM 663 O O . ALA B 1 3 ? -15.555 -14.453 -13.156 1 91.44 3 ALA B O 1
ATOM 664 N N . ILE B 1 4 ? -15.453 -16.625 -12.68 1 87.75 4 ILE B N 1
ATOM 665 C CA . ILE B 1 4 ? -14.883 -16.375 -11.359 1 87.75 4 ILE B CA 1
ATOM 666 C C . ILE B 1 4 ? -13.469 -15.82 -11.508 1 87.75 4 ILE B C 1
ATOM 668 O O . ILE B 1 4 ? -13.094 -14.867 -10.812 1 87.75 4 ILE B O 1
ATOM 672 N N . GLU B 1 5 ? -12.664 -16.344 -12.414 1 90.12 5 GLU B N 1
ATOM 673 C CA . GLU B 1 5 ? -11.305 -15.875 -12.656 1 90.12 5 GLU B CA 1
ATOM 674 C C . GLU B 1 5 ? -11.305 -14.438 -13.164 1 90.12 5 GLU B C 1
ATOM 676 O O . GLU B 1 5 ? -10.461 -13.633 -12.758 1 90.12 5 GLU B O 1
ATOM 681 N N . ILE B 1 6 ? -12.203 -14.172 -14.039 1 89.62 6 ILE B N 1
ATOM 682 C CA . ILE B 1 6 ? -12.32 -12.812 -14.57 1 89.62 6 ILE B CA 1
ATOM 683 C C . ILE B 1 6 ? -12.695 -11.852 -13.445 1 89.62 6 ILE B C 1
ATOM 685 O O . ILE B 1 6 ? -12.141 -10.758 -13.344 1 89.62 6 ILE B O 1
ATOM 689 N N . GLY B 1 7 ? -13.656 -12.211 -12.625 1 92.25 7 GLY B N 1
ATOM 690 C CA . GLY B 1 7 ? -14.047 -11.398 -11.492 1 92.25 7 GLY B CA 1
ATOM 691 C C . GLY B 1 7 ? -12.906 -11.125 -10.531 1 92.25 7 GLY B C 1
ATOM 692 O O . GLY B 1 7 ? -12.734 -10 -10.062 1 92.25 7 GLY B O 1
ATOM 693 N N . VAL B 1 8 ? -12.156 -12.125 -10.273 1 90.81 8 VAL B N 1
ATOM 694 C CA . VAL B 1 8 ? -11.023 -12.016 -9.359 1 90.81 8 VAL B CA 1
ATOM 695 C C . VAL B 1 8 ? -9.969 -11.086 -9.953 1 90.81 8 VAL B C 1
ATOM 697 O O . VAL B 1 8 ? -9.43 -10.219 -9.25 1 90.81 8 VAL B O 1
ATOM 700 N N . GLU B 1 9 ? -9.688 -11.281 -11.242 1 88.69 9 GLU B N 1
ATOM 701 C CA . GLU B 1 9 ? -8.727 -10.406 -11.906 1 88.69 9 GLU B CA 1
ATOM 702 C C . GLU B 1 9 ? -9.203 -8.961 -11.898 1 88.69 9 GLU B C 1
ATOM 704 O O . GLU B 1 9 ? -8.414 -8.039 -11.641 1 88.69 9 GLU B O 1
ATOM 709 N N . CYS B 1 10 ? -10.43 -8.773 -12.141 1 91.88 10 CYS B N 1
ATOM 710 C CA . CYS B 1 10 ? -11 -7.43 -12.141 1 91.88 10 CYS B CA 1
ATOM 711 C C . CYS B 1 10 ? -10.914 -6.805 -10.75 1 91.88 10 CYS B C 1
ATOM 713 O O . CYS B 1 10 ? -10.586 -5.625 -10.617 1 91.88 10 CYS B O 1
ATOM 715 N N . ALA B 1 11 ? -11.188 -7.566 -9.766 1 92.25 11 ALA B N 1
ATOM 716 C CA . ALA B 1 11 ? -11.094 -7.082 -8.391 1 92.25 11 ALA B CA 1
ATOM 717 C C . ALA B 1 11 ? -9.68 -6.621 -8.062 1 92.25 11 ALA B C 1
ATOM 719 O O . ALA B 1 11 ? -9.484 -5.578 -7.438 1 92.25 11 ALA B O 1
ATOM 720 N N . GLY B 1 12 ? -8.781 -7.402 -8.5 1 89.88 12 GLY B N 1
ATOM 721 C CA . GLY B 1 12 ? -7.391 -7.055 -8.281 1 89.88 12 GLY B CA 1
ATOM 722 C C . GLY B 1 12 ? -6.996 -5.742 -8.93 1 89.88 12 GLY B C 1
ATOM 723 O O . GLY B 1 12 ? -6.379 -4.887 -8.289 1 89.88 12 GLY B O 1
ATOM 724 N N . TRP B 1 13 ? -7.406 -5.562 -10.18 1 92.25 13 TRP B N 1
ATOM 725 C CA . TRP B 1 13 ? -7.031 -4.363 -10.922 1 92.25 13 TRP B CA 1
ATOM 726 C C . TRP B 1 13 ? -7.754 -3.137 -10.375 1 92.25 13 TRP B C 1
ATOM 728 O O . TRP B 1 13 ? -7.164 -2.061 -10.258 1 92.25 13 TRP B O 1
ATOM 738 N N . VAL B 1 14 ? -8.984 -3.291 -10.117 1 93.56 14 VAL B N 1
ATOM 739 C CA . VAL B 1 14 ? -9.742 -2.193 -9.523 1 93.56 14 VAL B CA 1
ATOM 740 C C . VAL B 1 14 ? -9.133 -1.813 -8.18 1 93.56 14 VAL B C 1
ATOM 742 O O . VAL B 1 14 ? -8.938 -0.631 -7.887 1 93.56 14 VAL B O 1
ATOM 745 N N . GLY B 1 15 ? -8.844 -2.816 -7.332 1 94.25 15 GLY B N 1
ATOM 746 C CA . GLY B 1 15 ? -8.188 -2.561 -6.062 1 94.25 15 GLY B CA 1
ATOM 747 C C . GLY B 1 15 ? -6.859 -1.84 -6.211 1 94.25 15 GLY B C 1
ATOM 748 O O . GLY B 1 15 ? -6.578 -0.885 -5.48 1 94.25 15 GLY B O 1
ATOM 749 N N . ALA B 1 16 ? -6.141 -2.242 -7.188 1 92 16 ALA B N 1
ATOM 750 C CA . ALA B 1 16 ? -4.84 -1.641 -7.477 1 92 16 ALA B CA 1
ATOM 751 C C . ALA B 1 16 ? -4.984 -0.157 -7.805 1 92 16 ALA B C 1
ATOM 753 O O . ALA B 1 16 ? -4.273 0.68 -7.246 1 92 16 ALA B O 1
ATOM 754 N N . ILE B 1 17 ? -5.895 0.172 -8.641 1 93.75 17 ILE B N 1
ATOM 755 C CA . ILE B 1 17 ? -6.102 1.548 -9.086 1 93.75 17 ILE B CA 1
ATOM 756 C C . ILE B 1 17 ? -6.539 2.408 -7.898 1 93.75 17 ILE B C 1
ATOM 758 O O . ILE B 1 17 ? -6.059 3.531 -7.73 1 93.75 17 ILE B O 1
ATOM 762 N N . LEU B 1 18 ? -7.367 1.934 -7.066 1 95.69 18 LEU B N 1
ATOM 763 C CA . LEU B 1 18 ? -7.883 2.689 -5.93 1 95.69 18 LEU B CA 1
ATOM 764 C C . LEU B 1 18 ? -6.77 3 -4.934 1 95.69 18 LEU B C 1
ATOM 766 O O . LEU B 1 18 ? -6.641 4.141 -4.48 1 95.69 18 LEU B O 1
ATOM 770 N N . VAL B 1 19 ? -5.977 2.021 -4.602 1 95.12 19 VAL B N 1
ATOM 771 C CA . VAL B 1 19 ? -4.93 2.254 -3.611 1 95.12 19 VAL B CA 1
ATOM 772 C C . VAL B 1 19 ? -3.857 3.172 -4.195 1 95.12 19 VAL B C 1
ATOM 774 O O . VAL B 1 19 ? -3.258 3.973 -3.477 1 95.12 19 VAL B O 1
ATOM 777 N N . LEU B 1 20 ? -3.654 3.076 -5.469 1 95.12 20 LEU B N 1
ATOM 778 C CA . LEU B 1 20 ? -2.68 3.955 -6.105 1 95.12 20 LEU B CA 1
ATOM 779 C C . LEU B 1 20 ? -3.172 5.398 -6.109 1 95.12 20 LEU B C 1
ATOM 781 O O . LEU B 1 20 ? -2.381 6.328 -5.926 1 95.12 20 LEU B O 1
ATOM 785 N N . ILE B 1 21 ? -4.391 5.594 -6.367 1 96 21 ILE B N 1
ATOM 786 C CA . ILE B 1 21 ? -4.969 6.93 -6.297 1 96 21 ILE B CA 1
ATOM 787 C C . ILE B 1 21 ? -4.805 7.492 -4.887 1 96 21 ILE B C 1
ATOM 789 O O . ILE B 1 21 ? -4.387 8.641 -4.711 1 96 21 ILE B O 1
ATOM 793 N N . ALA B 1 22 ? -5.102 6.723 -3.863 1 97 22 ALA B N 1
ATOM 794 C CA . ALA B 1 22 ? -4.941 7.148 -2.477 1 97 22 ALA B CA 1
ATOM 795 C C . ALA B 1 22 ? -3.498 7.555 -2.189 1 97 22 ALA B C 1
ATOM 797 O O . ALA B 1 22 ? -3.248 8.609 -1.597 1 97 22 ALA B O 1
ATOM 798 N N . PHE B 1 23 ? -2.625 6.727 -2.666 1 96.62 23 PHE B N 1
ATOM 799 C CA . PHE B 1 23 ? -1.209 6.977 -2.428 1 96.62 23 PHE B CA 1
ATOM 800 C C . PHE B 1 23 ? -0.748 8.227 -3.17 1 96.62 23 PHE B C 1
ATOM 802 O O . PHE B 1 23 ? 0.048 9.008 -2.645 1 96.62 23 PHE B O 1
ATOM 809 N N . PHE B 1 24 ? -1.217 8.352 -4.363 1 95.31 24 PHE B N 1
ATOM 810 C CA . PHE B 1 24 ? -0.875 9.539 -5.141 1 95.31 24 PHE B CA 1
ATOM 811 C C . PHE B 1 24 ? -1.398 10.797 -4.461 1 95.31 24 PHE B C 1
ATOM 813 O O . PHE B 1 24 ? -0.683 11.797 -4.355 1 95.31 24 PHE B O 1
ATOM 820 N N . LEU B 1 25 ? -2.576 10.773 -4.031 1 96.19 25 LEU B N 1
ATOM 821 C CA . LEU B 1 25 ? -3.197 11.93 -3.395 1 96.19 25 LEU B CA 1
ATOM 822 C C . LEU B 1 25 ? -2.457 12.312 -2.117 1 96.19 25 LEU B C 1
ATOM 824 O O . LEU B 1 25 ? -2.186 13.492 -1.877 1 96.19 25 LEU B O 1
ATOM 828 N N . ILE B 1 26 ? -2.092 11.297 -1.274 1 95.06 26 ILE B N 1
ATOM 829 C CA . ILE B 1 26 ? -1.432 11.602 -0.01 1 95.06 26 ILE B CA 1
ATOM 830 C C . ILE B 1 26 ? 0.004 12.047 -0.272 1 95.06 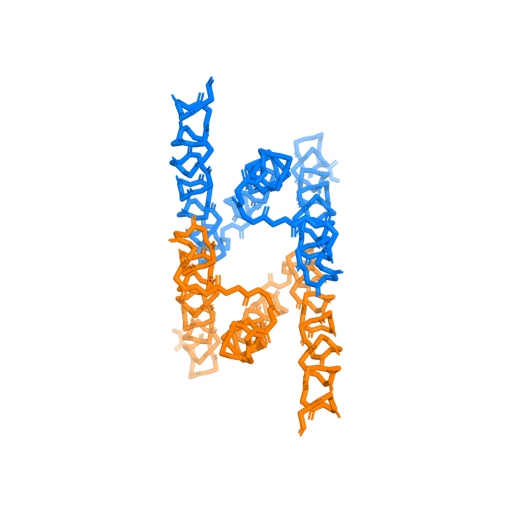26 ILE B C 1
ATOM 832 O O . ILE B 1 26 ? 0.521 12.93 0.421 1 95.06 26 ILE B O 1
ATOM 836 N N . SER B 1 27 ? 0.596 11.508 -1.286 1 95.31 27 SER B N 1
ATOM 837 C CA . SER B 1 27 ? 1.989 11.812 -1.594 1 95.31 27 SER B CA 1
ATOM 838 C C . SER B 1 27 ? 2.129 13.211 -2.182 1 95.31 27 SER B C 1
ATOM 840 O O . SER B 1 27 ? 3.199 13.82 -2.104 1 95.31 27 SER B O 1
ATOM 842 N N . THR B 1 28 ? 1.055 13.672 -2.809 1 92.69 28 THR B N 1
ATOM 843 C CA . THR B 1 28 ? 1.074 15.008 -3.393 1 92.69 28 THR B CA 1
ATOM 844 C C . THR B 1 28 ? 0.406 16.016 -2.459 1 92.69 28 THR B C 1
ATOM 846 O O . THR B 1 28 ? 0.128 17.156 -2.857 1 92.69 28 THR B O 1
ATOM 849 N N . ASN B 1 29 ? 0.062 15.508 -1.291 1 92.06 29 ASN B N 1
ATOM 850 C CA . ASN B 1 29 ? -0.495 16.328 -0.222 1 92.06 29 ASN B CA 1
ATOM 851 C C . ASN B 1 29 ? -1.855 16.906 -0.607 1 92.06 29 ASN B C 1
ATOM 853 O O . ASN B 1 29 ? -2.217 18 -0.173 1 92.06 29 ASN B O 1
ATOM 857 N N . ARG B 1 30 ? -2.537 16.297 -1.537 1 94.69 30 ARG B N 1
ATOM 858 C CA . ARG B 1 30 ? -3.891 16.703 -1.9 1 94.69 30 ARG B CA 1
ATOM 859 C C . ARG B 1 30 ? -4.902 16.25 -0.855 1 94.69 30 ARG B C 1
ATOM 861 O O . ARG B 1 30 ? -5.992 16.812 -0.751 1 94.69 30 ARG B O 1
ATOM 868 N N . VAL B 1 31 ? -4.48 15.203 -0.101 1 94.31 31 VAL B N 1
ATOM 869 C CA . VAL B 1 31 ? -5.246 14.742 1.053 1 94.31 31 VAL B CA 1
ATOM 870 C C . VAL B 1 31 ? -4.301 14.453 2.217 1 94.31 31 VAL B C 1
ATOM 872 O O . VAL B 1 31 ? -3.084 14.391 2.037 1 94.31 31 VAL B O 1
ATOM 875 N N . ASN B 1 32 ? -4.848 14.469 3.307 1 94.12 32 ASN B N 1
ATOM 876 C CA . ASN B 1 32 ? -4.113 14.008 4.477 1 94.12 32 ASN B CA 1
ATOM 877 C C . ASN B 1 32 ? -4.809 12.82 5.145 1 94.12 32 ASN B C 1
ATOM 879 O O . ASN B 1 32 ? -5.906 12.438 4.742 1 94.12 32 ASN B O 1
ATOM 883 N N . ALA B 1 33 ? -4.098 12.188 6.043 1 94.69 33 ALA B N 1
ATOM 884 C CA . ALA B 1 33 ? -4.555 10.922 6.617 1 94.69 33 ALA B CA 1
ATOM 885 C C . ALA B 1 33 ? -5.766 11.141 7.523 1 94.69 33 ALA B C 1
ATOM 887 O O . ALA B 1 33 ? -6.41 10.18 7.945 1 94.69 33 ALA B O 1
ATOM 888 N N . ASN B 1 34 ? -6.129 12.367 7.77 1 95.19 34 ASN B N 1
ATOM 889 C CA . ASN B 1 34 ? -7.301 12.656 8.594 1 95.19 34 ASN B CA 1
ATOM 890 C C . ASN B 1 34 ? -8.555 12.828 7.742 1 95.19 34 ASN B C 1
ATOM 892 O O . ASN B 1 34 ? -9.656 12.984 8.273 1 95.19 34 ASN B O 1
ATOM 896 N N . MET B 1 35 ? -8.43 12.75 6.531 1 95.88 35 MET B N 1
ATOM 897 C CA . MET B 1 35 ? -9.57 12.836 5.625 1 95.88 35 MET B CA 1
ATOM 898 C C . MET B 1 35 ? -10.141 11.453 5.332 1 95.88 35 MET B C 1
ATOM 900 O O . MET B 1 35 ? -9.391 10.523 5.02 1 95.88 35 MET B O 1
ATOM 904 N N . PRO B 1 36 ? -11.453 11.344 5.395 1 97.06 36 PRO B N 1
ATOM 905 C CA . PRO B 1 36 ? -12.062 10.031 5.211 1 97.06 36 PRO B CA 1
ATOM 906 C C . PRO B 1 36 ? -11.844 9.461 3.809 1 97.06 36 PRO B C 1
ATOM 908 O O . PRO B 1 36 ? -11.797 8.242 3.629 1 97.06 36 PRO B O 1
ATOM 911 N N . VAL B 1 37 ? -11.773 10.367 2.855 1 97 37 VAL B N 1
ATOM 912 C CA . VAL B 1 37 ? -11.633 9.922 1.475 1 97 37 VAL B CA 1
ATOM 913 C C . VAL B 1 37 ? -10.391 9.047 1.345 1 97 37 VAL B C 1
ATOM 915 O O . VAL B 1 37 ? -10.398 8.047 0.614 1 97 37 VAL B O 1
ATOM 918 N N . PHE B 1 38 ? -9.367 9.414 2.008 1 97.88 38 PHE B N 1
ATOM 919 C CA . PHE B 1 38 ? -8.125 8.648 1.966 1 97.88 38 PHE B CA 1
ATOM 920 C C . PHE B 1 38 ? -8.359 7.219 2.436 1 97.88 38 PHE B C 1
ATOM 922 O O . PHE B 1 38 ? -7.941 6.266 1.771 1 97.88 38 PHE B O 1
ATOM 929 N N . HIS B 1 39 ? -9.008 6.988 3.451 1 97.69 39 HIS B N 1
ATOM 930 C CA . HIS B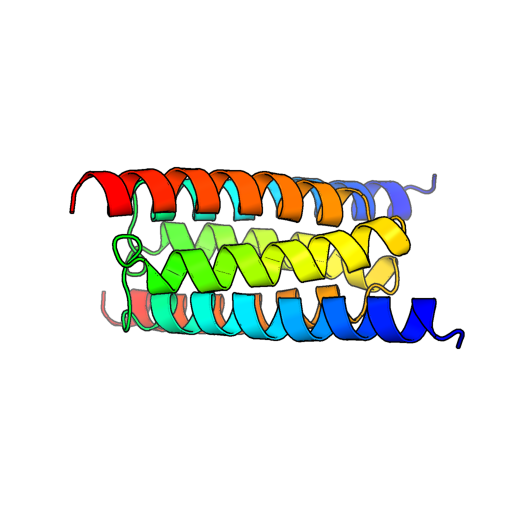 1 39 ? -9.203 5.664 4.031 1 97.69 39 HIS B CA 1
ATOM 931 C C . HIS B 1 39 ? -10.273 4.879 3.277 1 97.69 39 HIS B C 1
ATOM 933 O O . HIS B 1 39 ? -10.188 3.654 3.166 1 97.69 39 HIS B O 1
ATOM 939 N N . TRP B 1 40 ? -11.297 5.531 2.771 1 97.62 40 TRP B N 1
ATOM 940 C CA . TRP B 1 40 ? -12.266 4.848 1.926 1 97.62 40 TRP B CA 1
ATOM 941 C C . TRP B 1 40 ? -11.586 4.219 0.714 1 97.62 40 TRP B C 1
ATOM 943 O O . TRP B 1 40 ? -11.844 3.059 0.383 1 97.62 40 TRP B O 1
ATOM 953 N N . LEU B 1 41 ? -10.75 4.984 0.043 1 97.31 41 LEU B N 1
ATOM 954 C CA . LEU B 1 41 ? -10.008 4.473 -1.104 1 97.31 41 LEU B CA 1
ATOM 955 C C . LEU B 1 41 ? -9.164 3.266 -0.712 1 97.31 41 LEU B C 1
ATOM 957 O O . LEU B 1 41 ? -9.125 2.268 -1.436 1 97.31 41 LEU B O 1
ATOM 961 N N . ASN B 1 42 ? -8.5 3.352 0.417 1 97.62 42 ASN B N 1
ATOM 962 C CA . ASN B 1 42 ? -7.637 2.273 0.884 1 97.62 42 ASN B CA 1
ATOM 963 C C . ASN B 1 42 ? -8.445 1.031 1.259 1 97.62 42 ASN B C 1
ATOM 965 O O . ASN B 1 42 ? -8.031 -0.092 0.961 1 97.62 42 ASN B O 1
ATOM 969 N N . ILE B 1 43 ? -9.594 1.179 1.873 1 97.38 43 ILE B N 1
ATOM 970 C CA . ILE B 1 43 ? -10.414 0.049 2.301 1 97.38 43 ILE B CA 1
ATOM 971 C C . ILE B 1 43 ? -10.945 -0.696 1.079 1 97.38 43 ILE B C 1
ATOM 973 O O . ILE B 1 43 ? -10.766 -1.91 0.958 1 97.38 43 ILE B O 1
ATOM 977 N N . PHE B 1 44 ? -11.531 0.016 0.169 1 96.81 44 PHE B N 1
ATOM 978 C CA . PHE B 1 44 ? -12.086 -0.613 -1.025 1 96.81 44 PHE B CA 1
ATOM 979 C C . PHE B 1 44 ? -10.977 -1.21 -1.884 1 96.81 44 PHE B C 1
ATOM 981 O O . PHE B 1 44 ? -11.148 -2.281 -2.469 1 96.81 44 PHE B O 1
ATOM 988 N N . GLY B 1 45 ? -9.867 -0.508 -2.01 1 95.75 45 GLY B N 1
ATOM 989 C CA . GLY B 1 45 ? -8.727 -1.049 -2.732 1 95.75 45 GLY B CA 1
ATOM 990 C C . GLY B 1 45 ? -8.188 -2.33 -2.125 1 95.75 45 GLY B C 1
ATOM 991 O O . GLY B 1 45 ? -7.965 -3.314 -2.834 1 95.75 45 GLY B O 1
ATOM 992 N N . ALA B 1 46 ? -8.047 -2.297 -0.822 1 95.44 46 ALA B N 1
ATOM 993 C CA . ALA B 1 46 ? -7.52 -3.461 -0.118 1 95.44 46 ALA B CA 1
ATOM 994 C C . ALA B 1 46 ? -8.445 -4.664 -0.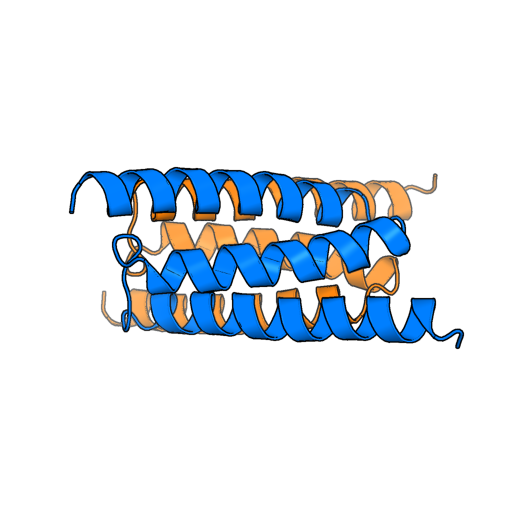272 1 95.44 46 ALA B C 1
ATOM 996 O O . ALA B 1 46 ? -7.984 -5.797 -0.417 1 95.44 46 ALA B O 1
ATOM 997 N N . VAL B 1 47 ? -9.742 -4.469 -0.2 1 95.25 47 VAL B N 1
ATOM 998 C CA . VAL B 1 47 ? -10.703 -5.555 -0.348 1 95.25 47 VAL B CA 1
ATOM 999 C C . VAL B 1 47 ? -10.531 -6.215 -1.714 1 95.25 47 VAL B C 1
ATOM 1001 O O . VAL B 1 47 ? -10.516 -7.445 -1.818 1 95.25 47 VAL B O 1
ATOM 1004 N N . GLY B 1 48 ? -10.453 -5.438 -2.77 1 94.56 48 GLY B N 1
ATOM 1005 C CA . GLY B 1 48 ? -10.195 -5.984 -4.09 1 94.56 48 GLY B CA 1
ATOM 1006 C C . GLY B 1 48 ? -8.906 -6.785 -4.164 1 94.56 48 GLY B C 1
ATOM 1007 O O . GLY B 1 48 ? -8.875 -7.867 -4.754 1 94.56 48 GLY B O 1
ATOM 1008 N N . LEU B 1 49 ? -7.879 -6.254 -3.557 1 90.88 49 LEU B N 1
ATOM 1009 C CA . LEU B 1 49 ? -6.578 -6.914 -3.602 1 90.88 49 LEU B CA 1
ATOM 1010 C C . LEU B 1 49 ? -6.574 -8.172 -2.734 1 90.88 49 LEU B C 1
ATOM 1012 O O . LEU B 1 49 ? -5.902 -9.148 -3.059 1 90.88 49 LEU B O 1
ATOM 1016 N N . ILE B 1 50 ? -7.305 -8.164 -1.669 1 92 50 ILE B N 1
ATOM 1017 C CA . ILE B 1 50 ? -7.434 -9.352 -0.825 1 92 50 ILE B CA 1
ATOM 1018 C C . ILE B 1 50 ? -8.039 -10.492 -1.631 1 92 50 ILE B C 1
ATOM 1020 O O . ILE B 1 50 ? -7.52 -11.609 -1.629 1 92 50 ILE B O 1
ATOM 1024 N N . ILE B 1 51 ? -9.125 -10.211 -2.285 1 92.69 51 ILE B N 1
ATOM 1025 C CA . ILE B 1 51 ? -9.805 -11.211 -3.096 1 92.69 51 ILE B CA 1
ATOM 1026 C C . ILE B 1 51 ? -8.836 -11.797 -4.121 1 92.69 51 ILE B C 1
ATOM 1028 O O . ILE B 1 51 ? -8.727 -13.016 -4.266 1 92.69 51 ILE B O 1
ATOM 1032 N N . HIS B 1 52 ? -8.094 -10.938 -4.758 1 89.25 52 HIS B N 1
ATOM 1033 C CA . HIS B 1 52 ? -7.168 -11.359 -5.809 1 89.25 52 HIS B CA 1
ATOM 1034 C C . HIS B 1 52 ? -6.004 -12.156 -5.234 1 89.25 52 HIS B C 1
ATOM 1036 O O . HIS B 1 52 ? -5.645 -13.211 -5.77 1 89.25 52 HIS B O 1
ATOM 1042 N N . THR B 1 53 ? -5.422 -11.734 -4.211 1 85.31 53 THR B N 1
ATOM 1043 C CA . THR B 1 53 ? -4.207 -12.344 -3.676 1 85.31 53 THR B CA 1
ATOM 1044 C C . THR B 1 53 ? -4.527 -13.664 -2.975 1 85.31 53 THR B C 1
ATOM 1046 O O . THR B 1 53 ? -3.73 -14.602 -3.008 1 85.31 53 THR B O 1
ATOM 1049 N N . LEU B 1 54 ? -5.699 -13.797 -2.377 1 85.75 54 LEU B N 1
ATOM 1050 C CA . LEU B 1 54 ? -6.098 -15.062 -1.767 1 85.75 54 LEU B CA 1
ATOM 1051 C C . LEU B 1 54 ? -6.402 -16.109 -2.832 1 85.75 54 LEU B C 1
ATOM 1053 O O . LEU B 1 54 ? -6.039 -17.281 -2.682 1 85.75 54 LEU B O 1
ATOM 1057 N N . TYR B 1 55 ? -6.98 -15.633 -3.812 1 86.12 55 TYR B N 1
ATOM 1058 C CA . TYR B 1 55 ? -7.301 -16.547 -4.906 1 86.12 55 TYR B CA 1
ATOM 1059 C C . TYR B 1 55 ? -6.031 -17.078 -5.562 1 86.12 55 TYR B C 1
ATOM 1061 O O . TYR B 1 55 ? -5.977 -18.234 -5.977 1 86.12 55 TYR B O 1
ATOM 1069 N N . ASN B 1 56 ? -4.98 -16.312 -5.684 1 83.31 56 ASN B N 1
ATOM 1070 C CA . ASN B 1 56 ? -3.723 -16.688 -6.316 1 83.31 56 ASN B CA 1
ATOM 1071 C C . ASN B 1 56 ? -2.709 -17.203 -5.293 1 83.31 56 ASN B C 1
ATOM 1073 O O . ASN B 1 56 ? -1.527 -17.344 -5.609 1 83.31 56 ASN B O 1
ATOM 1077 N N . THR B 1 57 ? -3.139 -17.344 -4.07 1 80.19 57 THR B N 1
ATOM 1078 C CA . THR B 1 57 ? -2.344 -17.922 -2.998 1 80.19 57 THR B CA 1
ATOM 1079 C C . THR B 1 57 ? -1.075 -17.109 -2.758 1 80.19 57 THR B C 1
ATOM 1081 O O . THR B 1 57 ? -0.005 -17.688 -2.525 1 80.19 57 THR B O 1
ATOM 1084 N N . ALA B 1 58 ? -1.124 -15.812 -3.086 1 78.69 58 ALA B N 1
ATOM 1085 C CA . ALA B 1 58 ? -0.05 -14.891 -2.736 1 78.69 58 ALA B CA 1
ATOM 1086 C C . ALA B 1 58 ? -0.142 -14.469 -1.272 1 78.69 58 ALA B C 1
ATOM 1088 O O . ALA B 1 58 ? -0.577 -13.359 -0.965 1 78.69 58 ALA B O 1
ATOM 1089 N N . TYR B 1 59 ? 0.326 -15.211 -0.415 1 80.38 59 TYR B N 1
ATOM 1090 C CA . TYR B 1 59 ? 0.045 -15.117 1.014 1 80.38 59 TYR B CA 1
ATOM 1091 C C . TYR B 1 59 ? 0.705 -13.891 1.622 1 80.38 59 TYR B C 1
ATOM 1093 O O . TYR B 1 59 ? 0.093 -13.18 2.428 1 80.38 59 TYR B O 1
ATOM 1101 N N . PRO B 1 60 ? 1.954 -13.578 1.309 1 77.5 60 PRO B N 1
ATOM 1102 C CA . PRO B 1 60 ? 2.535 -12.367 1.887 1 77.5 60 PRO B CA 1
ATOM 1103 C C . PRO B 1 60 ? 1.761 -11.102 1.512 1 77.5 60 PRO B C 1
ATOM 1105 O O . PRO B 1 60 ? 1.489 -10.258 2.373 1 77.5 60 PRO B O 1
ATOM 1108 N N . SER B 1 61 ? 1.352 -11.078 0.246 1 80.06 61 SER B N 1
ATOM 1109 C CA . SER B 1 61 ? 0.568 -9.945 -0.231 1 80.06 61 SER B CA 1
ATOM 1110 C C . SER B 1 61 ? -0.82 -9.93 0.398 1 80.06 61 SER B C 1
ATOM 1112 O O . SER B 1 61 ? -1.335 -8.867 0.75 1 80.06 61 SER B O 1
ATOM 1114 N N . ALA B 1 62 ? -1.407 -11.102 0.569 1 86.19 62 ALA B N 1
ATOM 1115 C CA . ALA B 1 62 ? -2.713 -11.195 1.215 1 86.19 62 ALA B CA 1
ATOM 1116 C C .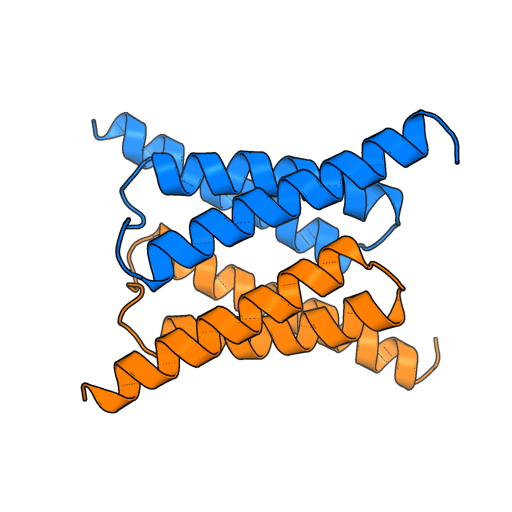 ALA B 1 62 ? -2.652 -10.695 2.654 1 86.19 62 ALA B C 1
ATOM 1118 O O . ALA B 1 62 ? -3.537 -9.961 3.102 1 86.19 62 ALA B O 1
ATOM 1119 N N . PHE B 1 63 ? -1.649 -11.086 3.322 1 87.44 63 PHE B N 1
ATOM 1120 C CA . PHE B 1 63 ? -1.441 -10.672 4.703 1 87.44 63 PHE B CA 1
ATOM 1121 C C . PHE B 1 63 ? -1.328 -9.156 4.801 1 87.44 63 PHE B C 1
ATOM 1123 O O . PHE B 1 63 ? -1.966 -8.531 5.648 1 87.44 63 PHE B O 1
ATOM 1130 N N . VAL B 1 64 ? -0.577 -8.531 3.936 1 88.81 64 VAL B N 1
ATOM 1131 C CA . VAL B 1 64 ? -0.395 -7.086 3.912 1 88.81 64 VAL B CA 1
ATOM 1132 C C . VAL B 1 64 ? -1.742 -6.398 3.697 1 88.81 64 VAL B C 1
ATOM 1134 O O . VAL B 1 64 ? -2.105 -5.484 4.441 1 88.81 64 VAL B O 1
ATOM 1137 N N . ASN B 1 65 ? -2.475 -6.867 2.732 1 91.5 65 ASN B N 1
ATOM 1138 C CA . ASN B 1 65 ? -3.732 -6.219 2.381 1 91.5 65 ASN B CA 1
ATOM 1139 C C . ASN B 1 65 ? -4.77 -6.367 3.49 1 91.5 65 ASN B C 1
ATOM 1141 O O . ASN B 1 65 ? -5.551 -5.449 3.744 1 91.5 65 ASN B O 1
ATOM 1145 N N . VAL B 1 66 ? -4.762 -7.453 4.25 1 93.56 66 VAL B N 1
ATOM 1146 C CA . VAL B 1 66 ? -5.707 -7.676 5.344 1 93.56 66 VAL B CA 1
ATOM 1147 C C . VAL B 1 66 ? -5.395 -6.723 6.496 1 93.56 66 VAL B C 1
ATOM 1149 O O . VAL B 1 66 ? -6.293 -6.062 7.023 1 93.56 66 VAL B O 1
ATOM 1152 N N . ILE B 1 67 ? -4.168 -6.645 6.902 1 93.81 67 ILE B N 1
ATOM 1153 C CA . ILE B 1 67 ? -3.762 -5.75 7.977 1 93.81 67 ILE B CA 1
ATOM 1154 C C . ILE B 1 67 ? -3.99 -4.297 7.555 1 93.81 67 ILE B C 1
ATOM 1156 O O . ILE B 1 67 ? -4.465 -3.482 8.352 1 93.81 67 ILE B O 1
ATOM 1160 N N . TRP B 1 68 ? -3.633 -4.027 6.324 1 93.5 68 TRP B N 1
ATOM 1161 C CA . TRP B 1 68 ? -3.838 -2.711 5.727 1 93.5 68 TRP B CA 1
ATOM 1162 C C . TRP B 1 68 ? -5.301 -2.287 5.836 1 93.5 68 TRP B C 1
ATOM 1164 O O . TRP B 1 68 ? -5.598 -1.175 6.273 1 93.5 68 TRP B O 1
ATOM 1174 N N . ALA B 1 69 ? -6.18 -3.17 5.422 1 96.44 69 ALA B N 1
ATOM 1175 C CA . ALA B 1 69 ? -7.609 -2.891 5.508 1 96.44 69 ALA B CA 1
ATOM 1176 C C . ALA B 1 69 ? -8.031 -2.633 6.949 1 96.44 69 ALA B C 1
ATOM 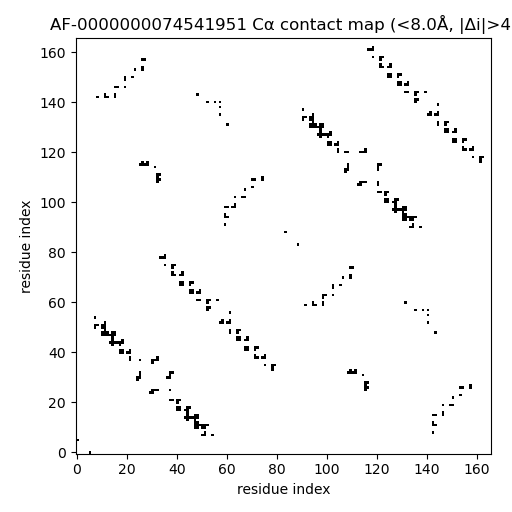1178 O O . ALA B 1 69 ? -8.812 -1.716 7.223 1 96.44 69 ALA B O 1
ATOM 1179 N N . GLY B 1 70 ? -7.531 -3.428 7.875 1 97 70 GLY B N 1
ATOM 1180 C CA . GLY B 1 70 ? -7.84 -3.238 9.281 1 97 70 GLY B CA 1
ATOM 1181 C C . GLY B 1 70 ? -7.41 -1.881 9.812 1 97 70 GLY B C 1
ATOM 1182 O O . GLY B 1 70 ? -8.172 -1.216 10.516 1 97 70 GLY B O 1
ATOM 1183 N N . VAL B 1 71 ? -6.227 -1.486 9.5 1 95.94 71 VAL B N 1
ATOM 1184 C CA . VAL B 1 71 ? -5.707 -0.194 9.93 1 95.94 71 VAL B CA 1
ATOM 1185 C C . VAL B 1 71 ? -6.547 0.931 9.336 1 95.94 71 VAL B C 1
ATOM 1187 O O . VAL B 1 71 ? -6.902 1.886 10.031 1 95.94 71 VAL B O 1
ATOM 1190 N N . ALA B 1 72 ? -6.895 0.784 8.055 1 97.06 72 ALA B N 1
ATOM 1191 C CA . ALA B 1 72 ? -7.691 1.803 7.375 1 97.06 72 ALA B CA 1
ATOM 1192 C C . ALA B 1 72 ? -9.078 1.919 8 1 97.06 72 ALA B C 1
ATOM 1194 O O . ALA B 1 72 ? -9.594 3.025 8.188 1 97.06 72 ALA B O 1
ATOM 1195 N N . VAL B 1 73 ? -9.664 0.792 8.281 1 97.06 73 VAL B N 1
ATOM 1196 C CA . VAL B 1 73 ? -10.984 0.785 8.898 1 97.06 73 VAL B CA 1
ATOM 1197 C C . VAL B 1 73 ? -10.914 1.429 10.281 1 97.06 73 VAL B C 1
ATOM 1199 O O . VAL B 1 73 ? -11.75 2.262 10.633 1 97.06 73 VAL B O 1
ATOM 1202 N N . TYR B 1 74 ? -9.914 1.019 11.023 1 96.19 74 TYR B N 1
ATOM 1203 C CA . TYR B 1 74 ? -9.719 1.586 12.352 1 96.19 74 TYR B CA 1
ATOM 1204 C C . TYR B 1 74 ? -9.539 3.098 12.281 1 96.19 74 TYR B C 1
ATOM 1206 O O . TYR B 1 74 ? -10.172 3.84 13.031 1 96.19 74 TYR B O 1
ATOM 1214 N N . SER B 1 75 ? -8.742 3.514 11.406 1 96.06 75 SER B N 1
ATOM 1215 C CA . SER B 1 75 ? -8.453 4.938 11.258 1 96.06 75 SER B CA 1
ATOM 1216 C C . SER B 1 75 ? -9.688 5.711 10.812 1 96.06 75 SER B C 1
ATOM 1218 O O . SER B 1 75 ? -9.969 6.793 11.328 1 96.06 75 SER B O 1
ATOM 1220 N N . LEU B 1 76 ? -10.367 5.141 9.914 1 96.19 76 LEU B N 1
ATOM 1221 C CA . LEU B 1 76 ? -11.578 5.777 9.422 1 96.19 76 LEU B CA 1
ATOM 1222 C C . LEU B 1 76 ? -12.617 5.922 10.531 1 96.19 76 LEU B C 1
ATOM 1224 O O . LEU B 1 76 ? -13.25 6.969 10.656 1 96.19 76 LEU B O 1
ATOM 1228 N N . SER B 1 77 ? -12.758 4.891 11.242 1 96.5 77 SER B N 1
ATOM 1229 C CA . SER B 1 77 ? -13.711 4.922 12.344 1 96.5 77 SER B CA 1
ATOM 1230 C C . SER B 1 77 ? -13.375 6.031 13.336 1 96.5 77 SER B C 1
ATOM 1232 O O . SER B 1 77 ? -14.273 6.715 13.836 1 96.5 77 SER B O 1
ATOM 1234 N N . ASN B 1 78 ? -12.102 6.176 13.602 1 95.75 78 ASN B N 1
ATOM 1235 C CA . ASN B 1 78 ? -11.664 7.211 14.531 1 95.75 78 ASN B CA 1
ATOM 1236 C C . ASN B 1 78 ? -11.898 8.609 13.969 1 95.75 78 ASN B C 1
ATOM 1238 O O . ASN B 1 78 ? -12.234 9.531 14.711 1 95.75 78 ASN B O 1
ATOM 1242 N N . ILE B 1 79 ? -11.812 8.75 12.719 1 94.56 79 ILE B N 1
ATOM 1243 C CA . ILE B 1 79 ? -12.031 10.031 12.062 1 94.56 79 ILE B CA 1
ATOM 1244 C C . ILE B 1 79 ? -13.516 10.391 12.102 1 94.56 79 ILE B C 1
ATOM 1246 O O . ILE B 1 79 ? -13.883 11.531 12.406 1 94.56 79 ILE B O 1
ATOM 1250 N N . LEU B 1 80 ? -14.273 9.359 11.812 1 93.94 80 LEU B N 1
ATOM 1251 C CA . LEU B 1 80 ? -15.711 9.594 11.695 1 93.94 80 LEU B CA 1
ATOM 1252 C C . LEU B 1 80 ? -16.344 9.805 13.07 1 93.94 80 LEU B C 1
ATOM 1254 O O . LEU B 1 80 ? -17.375 10.477 13.188 1 93.94 80 LEU B O 1
ATOM 1258 N N . LYS B 1 81 ? -15.688 9.289 14.039 1 92.62 81 LYS B N 1
ATOM 1259 C CA . LYS B 1 81 ? -16.188 9.461 15.398 1 92.62 81 LYS B CA 1
ATOM 1260 C C . LYS B 1 81 ? -15.852 10.852 15.938 1 92.62 81 LYS B C 1
ATOM 1262 O O . LYS B 1 81 ? -16.562 11.383 16.781 1 92.62 81 LYS B O 1
ATOM 1267 N N . LYS B 1 82 ? -14.75 11.391 15.539 1 86.69 82 LYS B N 1
ATOM 1268 C CA . LYS B 1 82 ? -14.328 12.711 16 1 86.69 82 LYS B CA 1
ATOM 1269 C C . LYS B 1 82 ? -15.078 13.812 15.258 1 86.69 82 LYS B C 1
ATOM 1271 O O . LYS B 1 82 ? -15.086 14.969 15.695 1 86.69 82 LYS B O 1
ATOM 1276 N N . ARG B 1 83 ? -15.812 13.438 14.25 1 73.12 83 ARG B N 1
ATOM 1277 C CA . ARG B 1 83 ? -16.625 14.422 13.531 1 73.12 83 ARG B CA 1
ATOM 1278 C C . ARG B 1 83 ? -18.062 14.438 14.055 1 73.12 83 ARG B C 1
ATOM 1280 O O . ARG B 1 83 ? -18.672 15.5 14.156 1 73.12 83 ARG B O 1
#

InterPro domains:
  IPR058058 CBU_0592-like [NF047864] (10-76)
  IPR058058 CBU_0592-like [PF26604] (9-83)

Organism: Cytophaga hutchinsonii (strain ATCC 33406 / DSM 1761 / CIP 103989 / NBRC 15051 / NCIMB 9469 / D465) (NCBI:txid269798)

Radius of gyration: 15.5 Å; Cα contacts (8 Å, |Δi|>4): 235; chains: 2; bounding box: 34×46×34 Å

pLDDT: mean 92.07, std 5.55, range [73.0, 97.88]

Nearest PDB structures (foldseek):
  5cth-assembly1_B  TM=6.709E-01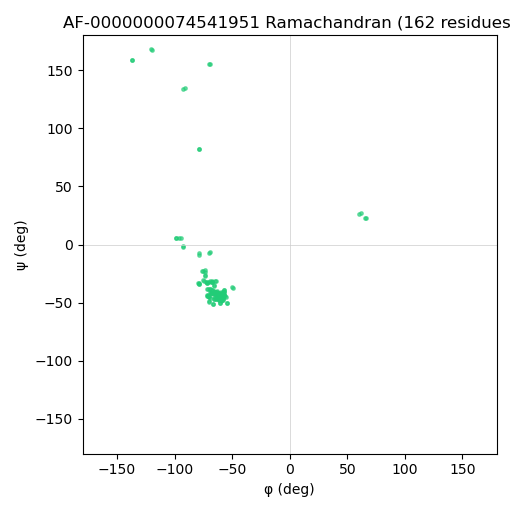  e=6.256E+00  Oryza sativa Japonica Group
  8gjg-assembly1_A  TM=3.563E-01  e=2.152E+00  synthetic construct
  5cth-assembly1_B  TM=6.710E-01  e=6.256E+00  Oryza sativa Japonica Group
  8gjg-assembly1_A  TM=3.567E-01  e=2.152E+00  synthetic construct